Protein AF-A0A0F9BI64-F1 (afdb_monomer_lite)

Foldseek 3Di:
DDKDKDKDKADDQCPPPCNQVVLVVLCVVLVKDWHWDADPVGIIIIMIIDPPVSVVVSVD

Organism: NCBI:txid412755

InterPro domains:
  IPR001792 Acylphosphatase-like domain [PF00708] (6-59)
  IPR001792 Acylphosphatase-like domain [PS51160] (5-60)
  IPR017968 Acylphosphatase, conserved site [PS00151] (34-50)
  IPR020456 Acylphosphatase [PR00112] (5-20)
  IPR020456 Acylphosphatase [PR00112] (26-51)
  IPR020456 Acylphosphatase [PTHR47268] (6-59)
  IPR036046 Acylphosphatase-like domain superfamily [SSF54975] (3-59)

Radius of gyration: 11.43 Å; chains: 1; bounding box: 30×18×30 Å

Secondary structure (DSSP, 8-state):
--EEEEEEEE-SS-TTTTHHHHHHHHHHHTT-EEEEEE-TTS-EEEEEEEEHHHHHHHH-

pLDDT: mean 96.6, std 4.68, range [62.59, 98.44]

Sequence (60 aa):
MGVAQYHCLISGRVQGVSYRFMAQQQAEKLGLTGWVQNLDDGRVEMMIQGQADSVEQMLS

Structure (mmCIF, N/CA/C/O backbone):
data_AF-A0A0F9BI64-F1
#
_entry.id   AF-A0A0F9BI64-F1
#
loop_
_atom_site.group_PDB
_atom_site.id
_atom_site.type_symbol
_atom_site.label_atom_id
_atom_site.label_alt_id
_atom_site.label_comp_id
_atom_site.label_asym_id
_atom_site.label_entity_id
_atom_site.label_seq_id
_atom_site.pdbx_PDB_ins_code
_atom_site.Cartn_x
_atom_site.Cartn_y
_atom_site.Cartn_z
_atom_site.occupancy
_atom_site.B_iso_or_equiv
_atom_site.auth_seq_id
_atom_site.auth_comp_id
_atom_site.auth_asym_id
_atom_site.auth_atom_id
_atom_site.pdbx_PDB_model_num
ATOM 1 N N . MET A 1 1 ? -16.538 3.843 15.954 1.00 62.59 1 MET A N 1
ATOM 2 C CA . MET A 1 1 ? -15.260 3.413 15.354 1.00 62.59 1 MET A CA 1
ATOM 3 C C . MET A 1 1 ? -15.573 2.292 14.386 1.00 62.59 1 MET A C 1
ATOM 5 O O . MET A 1 1 ? -16.029 1.238 14.818 1.00 62.59 1 MET A O 1
ATOM 9 N N . GLY A 1 2 ? -15.531 2.596 13.090 1.00 90.56 2 GLY A N 1
ATOM 10 C CA . GLY A 1 2 ? -15.873 1.651 12.028 1.00 90.56 2 GLY A CA 1
ATOM 11 C C . GLY A 1 2 ? -14.636 0.924 11.516 1.00 90.56 2 GLY A C 1
ATOM 12 O O . GLY A 1 2 ? -13.515 1.399 11.683 1.00 90.56 2 GLY A O 1
ATOM 13 N N . VAL A 1 3 ? -14.850 -0.220 10.874 1.00 95.31 3 VAL A N 1
ATOM 14 C CA . VAL A 1 3 ? -13.819 -0.865 10.057 1.00 95.31 3 VAL A CA 1
ATOM 15 C C . VAL A 1 3 ? -13.857 -0.229 8.671 1.00 95.31 3 VAL A C 1
ATOM 17 O O . VAL A 1 3 ? -14.938 -0.045 8.112 1.00 95.31 3 VAL A O 1
ATOM 20 N N . ALA A 1 4 ? -12.691 0.095 8.124 1.00 97.12 4 ALA A N 1
ATOM 21 C CA . ALA A 1 4 ? -12.538 0.591 6.765 1.00 97.12 4 ALA A CA 1
ATOM 22 C C . ALA A 1 4 ? -11.621 -0.335 5.963 1.00 97.12 4 ALA A C 1
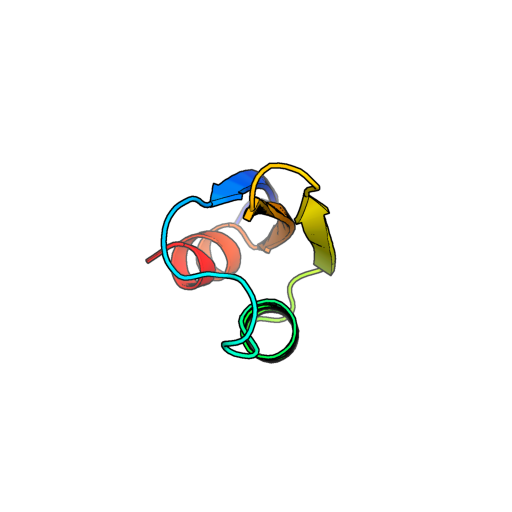ATOM 24 O O . ALA A 1 4 ? -10.724 -0.973 6.519 1.00 97.12 4 ALA A O 1
ATOM 25 N N . GLN A 1 5 ? -11.852 -0.384 4.654 1.00 97.62 5 GLN A N 1
ATOM 26 C CA . GLN A 1 5 ? -11.012 -1.081 3.690 1.00 97.62 5 GLN A CA 1
ATOM 27 C C . GLN A 1 5 ? -10.774 -0.159 2.497 1.00 97.62 5 GLN A C 1
ATOM 29 O O . GLN A 1 5 ? -11.725 0.409 1.962 1.00 97.62 5 GLN A O 1
ATOM 34 N N . TYR A 1 6 ? -9.521 -0.048 2.064 1.00 97.94 6 TYR A N 1
ATOM 35 C CA . TYR A 1 6 ? -9.150 0.712 0.874 1.00 97.94 6 TYR A CA 1
ATOM 36 C C . TYR A 1 6 ? -8.311 -0.136 -0.067 1.00 97.94 6 TYR A C 1
ATOM 38 O O . TYR A 1 6 ? -7.505 -0.966 0.356 1.00 97.94 6 TYR A O 1
ATOM 46 N N . HIS A 1 7 ? -8.516 0.114 -1.355 1.00 98.12 7 HIS A N 1
ATOM 47 C CA . HIS A 1 7 ? -7.691 -0.394 -2.433 1.00 98.12 7 HIS A CA 1
ATOM 48 C C . HIS A 1 7 ? -6.949 0.783 -3.065 1.00 98.12 7 HIS A C 1
ATOM 50 O O . HIS A 1 7 ? -7.570 1.754 -3.503 1.00 98.12 7 HIS A O 1
ATOM 56 N N . CYS A 1 8 ? -5.625 0.715 -3.068 1.00 97.44 8 CYS A N 1
ATOM 57 C CA . CYS A 1 8 ? -4.737 1.808 -3.423 1.00 97.44 8 CYS A CA 1
ATOM 58 C C . CYS A 1 8 ? -3.842 1.402 -4.589 1.00 97.44 8 CYS A C 1
ATOM 60 O O . CYS A 1 8 ? -3.248 0.324 -4.593 1.00 97.44 8 CYS A O 1
ATOM 62 N N . LEU A 1 9 ? -3.691 2.323 -5.536 1.00 97.94 9 LEU A N 1
ATOM 63 C CA . LEU A 1 9 ? -2.789 2.193 -6.668 1.00 97.94 9 LEU A CA 1
ATOM 64 C C . LEU A 1 9 ? -1.799 3.358 -6.631 1.00 97.94 9 LEU A C 1
ATOM 66 O O . LEU A 1 9 ? -2.185 4.515 -6.784 1.00 97.94 9 LEU A O 1
ATOM 70 N N . ILE A 1 10 ? -0.530 3.054 -6.384 1.00 97.69 10 ILE A N 1
ATOM 71 C CA . ILE A 1 10 ? 0.517 4.031 -6.102 1.00 97.69 10 ILE A CA 1
ATOM 72 C C . ILE A 1 10 ? 1.481 4.096 -7.286 1.00 97.69 10 ILE A C 1
ATOM 74 O O . ILE A 1 10 ? 2.067 3.096 -7.694 1.00 97.69 10 ILE A O 1
ATOM 78 N N . SER A 1 11 ? 1.670 5.290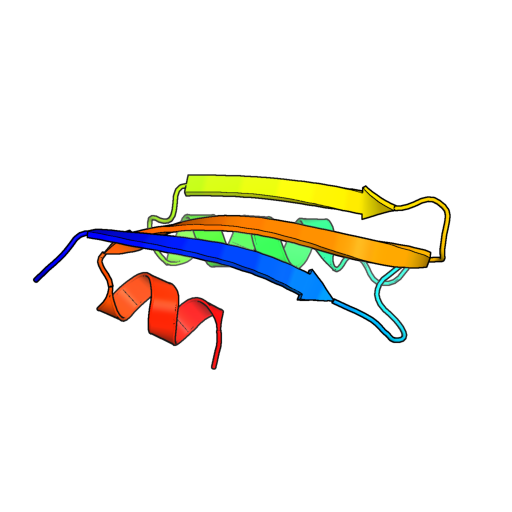 -7.838 1.00 97.44 11 SER A N 1
ATOM 79 C CA . SER A 1 11 ? 2.600 5.557 -8.939 1.00 97.44 11 SER A CA 1
ATOM 80 C C . SER A 1 11 ? 3.785 6.416 -8.495 1.00 97.44 11 SER A C 1
ATOM 82 O O . SER A 1 11 ? 3.709 7.120 -7.493 1.00 97.44 11 SER A O 1
ATOM 84 N N . GLY A 1 12 ? 4.866 6.406 -9.279 1.00 96.62 12 GLY A N 1
ATOM 85 C CA . GLY A 1 12 ? 6.077 7.193 -9.034 1.00 96.62 12 GLY A CA 1
ATOM 86 C C . GLY A 1 12 ? 7.290 6.302 -8.772 1.00 96.62 12 GLY A C 1
ATOM 87 O O . GLY A 1 12 ? 7.358 5.171 -9.249 1.00 96.62 12 GLY A O 1
ATOM 88 N N . ARG A 1 13 ? 8.266 6.793 -8.000 1.00 96.19 13 ARG A N 1
ATOM 89 C CA . ARG A 1 13 ? 9.445 6.002 -7.617 1.00 96.19 13 ARG A CA 1
ATOM 90 C C . ARG A 1 13 ? 9.106 5.080 -6.441 1.00 96.19 13 ARG A C 1
ATOM 92 O O . ARG A 1 13 ? 9.439 5.386 -5.302 1.00 96.19 13 ARG A O 1
ATOM 99 N N . VAL A 1 14 ? 8.431 3.968 -6.731 1.00 97.06 14 VAL A N 1
ATOM 100 C CA . VAL A 1 14 ? 7.925 3.015 -5.718 1.00 97.06 14 VAL A CA 1
ATOM 101 C C . VAL A 1 14 ? 8.576 1.631 -5.782 1.00 97.06 14 VAL A C 1
ATOM 103 O O . VAL A 1 14 ? 8.560 0.890 -4.801 1.00 97.06 14 VAL A O 1
ATOM 106 N N . GLN A 1 15 ? 9.225 1.285 -6.896 1.00 96.44 15 GLN A N 1
ATOM 107 C CA . GLN A 1 15 ? 9.994 0.046 -7.031 1.00 96.44 15 GLN A CA 1
ATOM 108 C C . GLN A 1 15 ? 11.495 0.293 -6.821 1.00 96.44 15 GLN A C 1
ATOM 110 O O . GLN A 1 15 ? 12.008 1.375 -7.100 1.00 96.44 15 GLN A O 1
ATOM 115 N N . GLY A 1 16 ? 12.203 -0.702 -6.275 1.00 96.25 16 GLY A N 1
ATOM 116 C CA . GLY A 1 16 ? 13.635 -0.593 -5.954 1.00 96.25 16 GLY A CA 1
ATOM 117 C C . GLY A 1 16 ? 13.968 0.305 -4.753 1.00 96.25 16 GLY A C 1
ATOM 118 O O . GLY A 1 16 ? 15.135 0.601 -4.524 1.00 96.25 16 GLY A O 1
ATOM 119 N N . VAL A 1 17 ? 12.960 0.738 -3.986 1.00 97.06 17 VAL A N 1
ATOM 120 C CA . VAL A 1 17 ? 13.104 1.645 -2.826 1.00 97.06 17 VAL A CA 1
ATOM 121 C C . VAL A 1 17 ? 12.523 1.063 -1.532 1.00 97.06 17 VAL A C 1
ATOM 123 O O . VAL A 1 17 ? 12.171 1.795 -0.616 1.00 97.06 17 VAL A O 1
ATOM 126 N N . SER A 1 18 ? 12.369 -0.261 -1.462 1.00 96.88 18 SER A N 1
ATOM 127 C CA . SER A 1 18 ? 11.812 -0.967 -0.295 1.00 96.88 18 SER A CA 1
ATOM 128 C C . SER A 1 18 ? 10.394 -0.538 0.122 1.00 96.88 18 SER A C 1
ATOM 130 O O . SER A 1 18 ? 9.983 -0.823 1.244 1.00 96.88 18 SER A O 1
ATOM 132 N N . TYR A 1 19 ? 9.612 0.069 -0.782 1.00 96.94 19 TYR A N 1
ATOM 133 C CA . TYR A 1 19 ? 8.258 0.565 -0.495 1.00 96.94 19 TYR A CA 1
ATOM 134 C C . TYR A 1 19 ? 7.363 -0.502 0.148 1.00 96.94 19 TYR A C 1
ATOM 136 O O . TYR A 1 19 ? 6.796 -0.268 1.208 1.00 96.94 19 TYR A O 1
ATOM 144 N N . ARG A 1 20 ? 7.304 -1.711 -0.435 1.00 97.12 20 ARG A N 1
ATOM 145 C CA . ARG A 1 20 ? 6.496 -2.826 0.095 1.00 97.12 20 ARG A CA 1
ATOM 146 C C . ARG A 1 20 ? 6.853 -3.189 1.535 1.00 97.12 20 ARG A C 1
ATOM 148 O O . ARG A 1 20 ? 5.966 -3.422 2.345 1.00 97.12 20 ARG A O 1
ATOM 155 N N . PHE A 1 21 ? 8.145 -3.208 1.853 1.00 97.38 21 PHE A N 1
ATOM 156 C CA . PHE A 1 21 ? 8.624 -3.527 3.195 1.00 97.38 21 PHE A CA 1
ATOM 157 C C . PHE A 1 21 ? 8.254 -2.433 4.204 1.00 97.38 21 PHE A C 1
ATOM 159 O O . PHE A 1 21 ? 7.822 -2.737 5.313 1.00 97.38 21 PHE A O 1
ATOM 166 N N . MET A 1 22 ? 8.376 -1.160 3.816 1.00 97.44 22 MET A N 1
ATOM 167 C CA . MET A 1 22 ? 7.971 -0.037 4.669 1.00 97.44 22 MET A CA 1
ATOM 168 C C . MET A 1 22 ? 6.452 -0.004 4.874 1.00 97.44 22 MET A C 1
ATOM 170 O O . MET A 1 22 ? 6.003 0.189 6.001 1.00 97.44 22 MET A O 1
ATOM 174 N N . ALA A 1 23 ? 5.674 -0.259 3.818 1.00 97.31 23 ALA A N 1
ATOM 175 C CA . ALA A 1 23 ? 4.219 -0.344 3.888 1.00 97.31 23 ALA A CA 1
ATOM 176 C C . ALA A 1 23 ? 3.764 -1.472 4.828 1.00 97.31 23 ALA A C 1
ATOM 178 O O . ALA A 1 23 ? 2.921 -1.245 5.692 1.00 97.31 23 ALA A O 1
ATOM 179 N N . GLN A 1 24 ? 4.374 -2.658 4.724 1.00 97.81 24 GLN A N 1
ATOM 180 C CA . GLN A 1 24 ? 4.098 -3.770 5.634 1.00 97.81 24 GLN A CA 1
ATOM 181 C C . GLN A 1 24 ? 4.425 -3.406 7.090 1.00 97.81 24 GLN A C 1
ATOM 183 O O . GLN A 1 24 ? 3.573 -3.559 7.960 1.00 97.81 24 GLN A O 1
ATOM 188 N N . GLN A 1 25 ? 5.624 -2.877 7.360 1.00 98.12 25 GLN A N 1
ATOM 189 C CA . GLN A 1 25 ? 6.006 -2.491 8.723 1.00 98.12 25 GLN A CA 1
ATOM 190 C C . GLN A 1 25 ? 5.078 -1.428 9.322 1.00 98.12 25 GLN A C 1
ATOM 192 O O . GLN A 1 25 ? 4.802 -1.455 10.520 1.00 98.12 25 GLN A O 1
ATOM 197 N N . GLN A 1 26 ? 4.616 -0.468 8.519 1.00 97.88 26 GLN A N 1
ATOM 198 C CA . GLN A 1 26 ? 3.693 0.558 8.996 1.00 97.88 26 GLN A CA 1
ATOM 199 C C . GLN A 1 26 ? 2.303 -0.024 9.278 1.00 97.88 26 GLN A C 1
ATOM 201 O O . GLN A 1 26 ? 1.719 0.284 10.317 1.00 97.88 26 GLN A O 1
ATOM 206 N N . ALA A 1 27 ? 1.808 -0.915 8.414 1.00 97.81 27 ALA A N 1
ATOM 207 C CA . ALA A 1 27 ? 0.554 -1.627 8.639 1.00 97.81 27 ALA A CA 1
ATOM 208 C C . ALA A 1 27 ? 0.594 -2.452 9.937 1.00 97.81 27 ALA A C 1
ATOM 210 O O . ALA A 1 27 ? -0.334 -2.367 10.739 1.00 97.81 27 ALA A O 1
ATOM 211 N N . GLU A 1 28 ? 1.694 -3.166 10.200 1.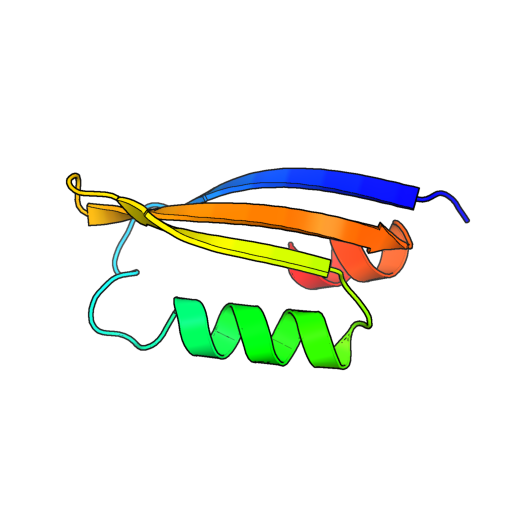00 97.56 28 GLU A N 1
ATOM 212 C CA . GLU A 1 28 ? 1.894 -3.927 11.442 1.00 97.56 28 GLU A CA 1
ATOM 213 C C . GLU A 1 28 ? 1.854 -3.022 12.685 1.00 97.56 28 GLU A C 1
ATOM 215 O O . GLU A 1 28 ? 1.166 -3.338 13.656 1.00 97.56 28 GLU A O 1
ATOM 220 N N . LYS A 1 29 ? 2.520 -1.859 12.647 1.00 98.12 29 LYS A N 1
ATOM 221 C CA . LYS A 1 29 ? 2.497 -0.877 13.751 1.00 98.12 29 LYS A CA 1
ATOM 222 C C . LYS A 1 29 ? 1.103 -0.313 14.025 1.00 98.12 29 LYS A C 1
ATOM 224 O O . LYS A 1 29 ? 0.783 -0.026 15.175 1.00 98.12 29 LYS A O 1
ATOM 229 N N . LEU A 1 30 ? 0.298 -0.139 12.979 1.00 97.62 30 LEU A N 1
ATOM 230 C CA . LEU A 1 30 ? -1.058 0.409 13.059 1.00 97.62 30 LEU A CA 1
ATOM 231 C C . LEU A 1 30 ? -2.132 -0.660 13.334 1.00 97.62 30 LEU A C 1
ATOM 233 O O . LEU A 1 30 ? -3.312 -0.320 13.455 1.00 97.62 30 LEU A O 1
ATOM 237 N N . GLY A 1 31 ? -1.744 -1.938 13.431 1.00 97.69 31 GLY A N 1
ATOM 238 C CA . GLY A 1 31 ? -2.673 -3.057 13.605 1.00 97.69 31 GLY A CA 1
ATOM 239 C C . GLY A 1 31 ? -3.578 -3.286 12.390 1.00 97.69 31 GLY A C 1
ATOM 240 O O . GLY A 1 31 ? -4.722 -3.716 12.543 1.00 97.69 31 GLY A O 1
ATOM 241 N N . LEU A 1 32 ? -3.094 -2.953 11.192 1.00 98.12 32 LEU A N 1
ATOM 242 C CA . LEU A 1 32 ? -3.802 -3.125 9.927 1.00 98.12 32 LEU A CA 1
ATOM 243 C C . LEU A 1 32 ? -3.481 -4.480 9.290 1.00 98.12 32 LEU A C 1
ATOM 245 O O . LEU A 1 32 ? -2.430 -5.075 9.515 1.00 98.12 32 LEU A O 1
ATOM 249 N N . THR A 1 33 ? -4.391 -4.947 8.441 1.00 98.06 33 THR A N 1
ATOM 250 C CA . THR A 1 33 ? -4.250 -6.184 7.660 1.00 98.06 33 THR A CA 1
ATOM 251 C C . THR A 1 33 ? -4.421 -5.898 6.175 1.00 98.06 33 THR A C 1
ATOM 253 O O . THR A 1 33 ? -4.993 -4.872 5.806 1.00 98.06 33 THR A O 1
ATOM 256 N N . GLY A 1 34 ? -3.924 -6.785 5.311 1.00 97.31 34 GLY A N 1
ATOM 257 C CA . GLY A 1 34 ? -4.031 -6.606 3.868 1.00 97.31 34 GLY A CA 1
ATOM 258 C C . GLY A 1 34 ? -2.863 -7.199 3.092 1.00 97.31 34 GLY A C 1
ATOM 259 O O . GLY A 1 34 ? -2.217 -8.142 3.550 1.00 97.31 34 GLY A O 1
ATOM 260 N N . TRP A 1 35 ? -2.602 -6.648 1.911 1.00 98.25 35 TRP A N 1
ATOM 261 C CA . TRP A 1 35 ? -1.513 -7.079 1.037 1.00 98.25 35 TRP A CA 1
ATOM 262 C C . TRP A 1 35 ? -0.948 -5.914 0.229 1.00 98.25 35 TRP A C 1
ATOM 264 O O . TRP A 1 35 ? -1.604 -4.893 0.031 1.00 98.25 35 TRP A O 1
ATOM 274 N N . VAL A 1 36 ? 0.283 -6.083 -0.254 1.00 98.19 36 VAL A N 1
ATOM 275 C CA . VAL A 1 36 ? 0.967 -5.121 -1.120 1.00 98.19 36 VAL A CA 1
ATOM 276 C C . VAL A 1 36 ? 1.791 -5.858 -2.178 1.00 98.19 36 VAL A C 1
ATOM 278 O O . VAL A 1 36 ? 2.543 -6.781 -1.851 1.00 98.19 36 VAL A O 1
ATOM 281 N N . GLN A 1 37 ? 1.682 -5.453 -3.444 1.00 97.81 37 GLN A N 1
ATOM 282 C CA . GLN A 1 37 ? 2.385 -6.078 -4.567 1.00 97.81 37 GLN A CA 1
ATOM 283 C C . GLN A 1 37 ? 2.930 -5.056 -5.568 1.00 97.81 37 GLN A C 1
ATOM 285 O O . GLN A 1 37 ? 2.391 -3.966 -5.734 1.00 97.81 37 GLN A O 1
ATOM 290 N N . ASN A 1 38 ? 4.024 -5.421 -6.236 1.00 97.94 38 AS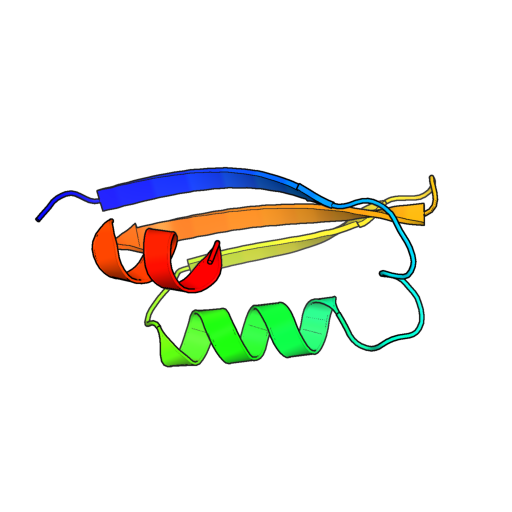N A N 1
ATOM 291 C CA . ASN A 1 38 ? 4.523 -4.666 -7.381 1.00 97.94 38 ASN A CA 1
ATOM 292 C C . ASN A 1 38 ? 3.745 -5.089 -8.625 1.00 97.94 38 ASN A C 1
ATOM 294 O O . ASN A 1 38 ? 3.570 -6.286 -8.843 1.00 97.94 38 ASN A O 1
ATOM 298 N N . LEU A 1 39 ? 3.344 -4.119 -9.441 1.00 98.06 39 LEU A N 1
ATOM 299 C CA . LEU A 1 39 ? 2.780 -4.354 -10.765 1.00 98.06 39 LEU A CA 1
ATOM 300 C C . LEU A 1 39 ? 3.862 -4.264 -11.849 1.00 98.06 39 LEU A C 1
ATOM 302 O O . LEU A 1 39 ? 4.866 -3.560 -11.690 1.00 98.06 39 LEU A O 1
ATOM 306 N N . ASP A 1 40 ? 3.624 -4.938 -12.974 1.00 97.06 40 ASP A N 1
ATOM 307 C CA . ASP A 1 40 ? 4.551 -4.990 -14.115 1.00 97.06 40 ASP A CA 1
ATOM 308 C C . ASP A 1 40 ? 4.750 -3.625 -14.793 1.00 97.06 40 ASP A C 1
ATOM 310 O O . ASP A 1 40 ? 5.784 -3.368 -15.404 1.00 97.06 40 ASP A O 1
ATOM 314 N N . ASP A 1 41 ? 3.785 -2.714 -14.650 1.00 96.88 41 ASP A N 1
ATOM 315 C CA . ASP A 1 41 ? 3.846 -1.352 -15.195 1.00 96.88 41 ASP A CA 1
ATOM 316 C C . ASP A 1 41 ? 4.648 -0.364 -14.326 1.00 96.88 41 ASP A C 1
ATOM 318 O O . ASP A 1 41 ? 4.677 0.838 -14.599 1.00 96.88 41 ASP A O 1
ATOM 322 N N . GLY A 1 42 ? 5.299 -0.860 -13.271 1.00 97.06 42 GLY A N 1
ATOM 323 C CA . GLY A 1 42 ? 6.109 -0.058 -12.359 1.00 97.06 42 GLY A CA 1
ATOM 324 C C . GLY A 1 42 ? 5.354 0.469 -11.135 1.00 97.06 42 GLY A C 1
ATOM 325 O O . GLY A 1 42 ? 5.982 1.088 -10.270 1.00 97.06 42 GLY A O 1
ATOM 326 N N . ARG A 1 43 ? 4.041 0.227 -11.009 1.00 98.44 43 ARG A N 1
ATOM 327 C CA . ARG A 1 43 ? 3.238 0.706 -9.871 1.00 98.44 43 ARG A CA 1
ATOM 328 C C . ARG A 1 43 ? 3.272 -0.209 -8.639 1.00 98.44 43 ARG A C 1
ATOM 330 O O . ARG A 1 43 ? 3.681 -1.370 -8.678 1.00 98.44 43 ARG A O 1
ATOM 337 N N . VAL A 1 44 ? 2.868 0.421 -7.541 1.00 98.31 44 VAL A N 1
ATOM 338 C CA . VAL A 1 44 ? 2.355 -0.050 -6.251 1.00 98.31 44 VAL A CA 1
ATOM 339 C C . VAL A 1 44 ? 0.898 -0.525 -6.253 1.00 98.31 44 VAL A C 1
ATOM 341 O O . VAL A 1 44 ? 0.069 0.351 -6.474 1.00 98.31 44 VAL A O 1
ATOM 344 N N . GLU A 1 45 ? 0.510 -1.768 -5.986 1.00 98.44 45 GLU A N 1
ATOM 345 C CA . GLU A 1 45 ? -0.895 -2.060 -5.630 1.00 98.44 45 GLU A CA 1
ATOM 346 C C . GLU A 1 45 ? -0.992 -2.544 -4.184 1.00 98.44 45 GLU A C 1
ATOM 348 O O . GLU A 1 45 ? -0.161 -3.333 -3.729 1.00 98.44 45 GLU A O 1
ATOM 353 N N . MET A 1 46 ? -1.971 -2.033 -3.440 1.00 98.31 46 MET A N 1
ATOM 354 C CA . MET A 1 46 ? -2.114 -2.302 -2.014 1.00 98.31 46 MET A CA 1
ATOM 355 C C . MET A 1 46 ? -3.584 -2.371 -1.608 1.00 98.31 46 MET A C 1
ATOM 357 O O . MET A 1 46 ? -4.371 -1.494 -1.956 1.00 98.31 46 MET A O 1
ATOM 361 N N . MET A 1 47 ? -3.937 -3.363 -0.796 1.00 98.38 47 MET A N 1
ATOM 362 C CA . MET A 1 47 ? -5.204 -3.399 -0.072 1.00 98.38 47 MET A CA 1
ATOM 363 C C . MET A 1 47 ? -4.917 -3.320 1.420 1.00 98.38 47 MET A C 1
ATOM 365 O O . MET A 1 47 ? -4.089 -4.081 1.915 1.00 98.38 47 MET A O 1
ATOM 369 N N . ILE A 1 48 ? -5.605 -2.429 2.130 1.00 98.00 48 ILE A N 1
ATOM 370 C CA . ILE A 1 48 ? -5.491 -2.281 3.586 1.00 98.00 48 ILE A CA 1
ATOM 371 C C . ILE A 1 48 ? -6.871 -2.321 4.229 1.00 98.00 48 ILE A C 1
ATOM 373 O O . ILE A 1 48 ? -7.832 -1.785 3.678 1.00 98.00 48 ILE A O 1
ATOM 377 N N . GLN A 1 49 ? -6.965 -2.943 5.399 1.00 98.06 49 GLN A N 1
ATOM 378 C CA . GLN A 1 49 ? -8.185 -3.056 6.185 1.00 98.06 49 GLN A CA 1
ATOM 379 C C . GLN A 1 49 ? -7.876 -2.973 7.683 1.00 98.06 49 GLN A C 1
ATOM 381 O O . GLN A 1 49 ? -6.931 -3.599 8.172 1.00 98.06 49 GLN A O 1
ATOM 386 N N . GLY A 1 50 ? -8.709 -2.246 8.425 1.00 97.81 50 GLY A N 1
ATOM 387 C CA . GLY A 1 50 ? -8.615 -2.145 9.880 1.00 97.81 50 GLY A CA 1
ATOM 388 C C . GLY A 1 50 ? -9.541 -1.075 10.450 1.00 97.81 50 GLY A C 1
ATOM 389 O O . GLY A 1 50 ? -10.529 -0.707 9.819 1.00 97.81 50 GLY A O 1
ATOM 390 N N . GLN A 1 51 ? -9.235 -0.584 11.652 1.00 97.94 51 GLN A N 1
ATOM 391 C CA . GLN A 1 51 ? -9.950 0.557 12.238 1.00 97.94 51 GLN A CA 1
ATOM 392 C C . GLN A 1 51 ? -9.813 1.783 11.330 1.00 97.94 51 GLN A C 1
ATOM 394 O O . GLN A 1 51 ? -8.710 2.060 10.862 1.00 97.94 51 GLN A O 1
ATOM 399 N N . ALA A 1 52 ? -10.912 2.505 11.094 1.00 97.00 52 ALA A N 1
ATOM 400 C CA . ALA A 1 52 ? -10.941 3.657 10.191 1.00 97.00 52 ALA A CA 1
ATOM 401 C C . ALA A 1 52 ? -9.830 4.672 10.506 1.00 97.00 52 ALA A C 1
AT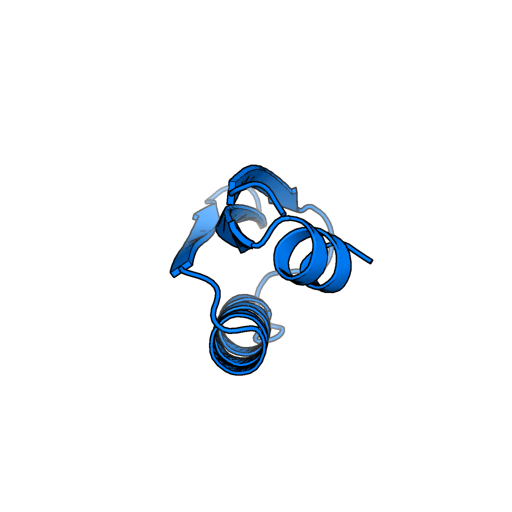OM 403 O O . ALA A 1 52 ? -9.073 5.025 9.611 1.00 97.00 52 ALA A O 1
ATOM 404 N N . ASP A 1 53 ? -9.649 5.021 11.780 1.00 97.19 53 ASP A N 1
ATOM 405 C CA . ASP A 1 53 ? -8.620 5.970 12.218 1.00 97.19 53 ASP A CA 1
ATOM 406 C C . ASP A 1 53 ? -7.196 5.471 11.895 1.00 97.19 53 ASP A C 1
ATOM 408 O O . ASP A 1 53 ? -6.352 6.231 11.429 1.00 97.19 53 ASP A O 1
ATOM 412 N N . SER A 1 54 ? -6.921 4.175 12.092 1.00 97.62 54 SER A N 1
ATOM 413 C CA . SER A 1 54 ? -5.627 3.568 11.743 1.00 97.62 54 SER A CA 1
ATOM 414 C C . SER A 1 54 ? -5.404 3.541 10.230 1.00 97.62 54 SER A C 1
ATOM 416 O O . SER A 1 54 ? -4.289 3.740 9.755 1.00 97.62 54 SER A O 1
ATOM 418 N N . VAL A 1 55 ? -6.462 3.289 9.460 1.00 97.12 55 VAL A N 1
ATOM 419 C CA . VAL A 1 55 ? -6.419 3.293 7.996 1.00 97.12 55 VAL A CA 1
ATOM 420 C C . VAL A 1 55 ? -6.174 4.708 7.468 1.00 97.12 55 VAL A C 1
ATOM 422 O O . VAL A 1 55 ? -5.338 4.884 6.589 1.00 97.12 55 VAL A O 1
ATOM 425 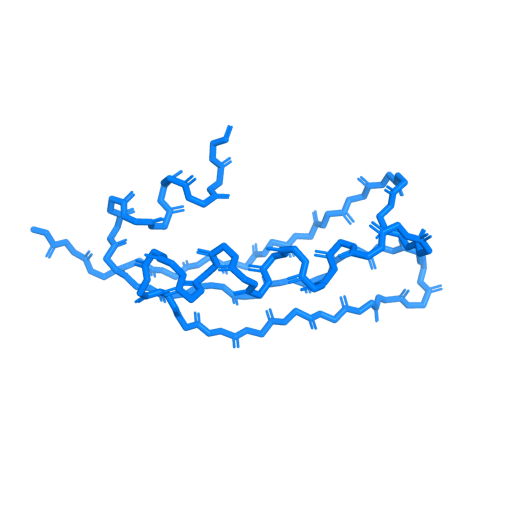N N . GLU A 1 56 ? -6.825 5.723 8.034 1.00 96.06 56 GLU A N 1
ATOM 426 C CA . GLU A 1 56 ? -6.572 7.130 7.707 1.00 96.06 56 GLU A CA 1
ATOM 427 C C . GLU A 1 56 ? -5.130 7.535 8.042 1.00 96.06 56 GLU A C 1
ATOM 429 O O . GLU A 1 56 ? -4.476 8.185 7.228 1.00 96.06 56 GLU A O 1
ATOM 434 N N . GLN A 1 57 ? -4.583 7.071 9.171 1.00 97.06 57 GLN A N 1
ATOM 435 C CA . GLN A 1 57 ? -3.173 7.294 9.522 1.00 97.06 57 GLN A CA 1
ATOM 436 C C . GLN A 1 57 ? -2.186 6.635 8.550 1.00 97.06 57 GLN A C 1
ATOM 438 O O . GLN A 1 57 ? -1.085 7.145 8.372 1.00 97.06 57 GLN A O 1
ATOM 443 N N . MET A 1 58 ? -2.547 5.509 7.928 1.00 96.62 58 MET A N 1
ATOM 444 C CA . MET A 1 58 ? -1.721 4.857 6.903 1.00 96.62 58 MET A CA 1
ATOM 445 C C . MET A 1 58 ? -1.708 5.637 5.578 1.00 96.62 58 MET A C 1
ATOM 447 O O . MET A 1 58 ? -0.751 5.522 4.814 1.00 96.62 58 MET A O 1
ATOM 451 N N . LEU A 1 59 ? -2.780 6.380 5.285 1.00 93.88 59 LEU A N 1
ATOM 452 C CA . LEU A 1 59 ? -2.979 7.087 4.015 1.00 93.88 59 LEU A CA 1
ATOM 453 C C . LEU A 1 59 ? -2.558 8.568 4.051 1.00 93.88 59 LEU A C 1
ATOM 455 O O . LEU A 1 59 ? -2.523 9.194 2.990 1.00 93.88 59 LEU A O 1
ATOM 459 N N . SER A 1 60 ? -2.272 9.116 5.236 1.00 90.06 60 SER A N 1
ATOM 460 C CA . SER A 1 60 ? -1.786 10.490 5.438 1.00 90.06 60 SER A CA 1
ATOM 461 C C . SER A 1 60 ? -0.292 10.643 5.172 1.00 90.06 60 SER A C 1
ATOM 463 O O . SER A 1 60 ? 0.077 11.796 4.851 1.00 90.06 60 SER A O 1
#